Protein AF-A0A7S1WBB2-F1 (afdb_monomer_lite)

Secondary structure (DSSP, 8-state):
-----TTS--EEEEEE-TTT--EEEEEEEEEEEEE-TTS--EEEEEEEEETTEEEEEEE-GGGEEETT-SSBGGGSPPP-------------------------

Foldseek 3Di:
DDPPVLPFQQKWFWDADPVVRDIDTFRWAFDDWDAPPVRPWTWTFTWTADPNDIDTDTGTQQGMDTVPDPHGNVPVDPPPPPPPPPDPPPDDDDDDDDDDDDDD

Organism: Alexandrium catenella (NCBI:txid2925)

Sequence (104 aa):
DGCLDSQCPRIEVFVRDDETGQEAWVPAIPQARITDRRGRHTHLCAKYRWHGEFYVEDFGPERVRLFGQDNPVSSMRPPAVATEQRGSSAAADGGDGGPTANEG

St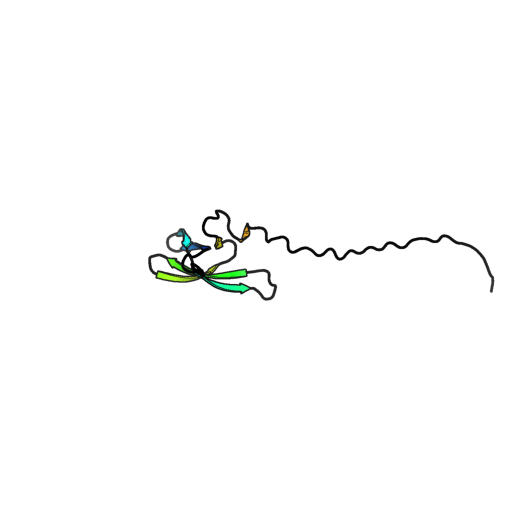ructure (mmCIF, N/CA/C/O backbone):
data_AF-A0A7S1WBB2-F1
#
_entry.id   AF-A0A7S1WBB2-F1
#
loop_
_atom_site.group_PDB
_atom_site.id
_atom_site.type_symbol
_atom_site.label_atom_id
_atom_site.label_alt_id
_atom_site.label_comp_id
_atom_site.label_asym_id
_atom_site.label_entity_id
_atom_site.label_seq_id
_atom_site.pdbx_PDB_ins_code
_atom_site.Cartn_x
_atom_site.Cartn_y
_atom_site.Cartn_z
_atom_site.occupancy
_atom_site.B_iso_or_equiv
_atom_site.auth_seq_id
_atom_site.auth_comp_id
_atom_site.auth_asym_id
_atom_site.auth_atom_id
_atom_site.pdbx_PDB_model_num
ATOM 1 N N . ASP A 1 1 ? 8.206 -28.951 -0.069 1.00 40.56 1 ASP A N 1
ATOM 2 C CA . ASP A 1 1 ? 7.602 -28.130 0.985 1.00 40.56 1 ASP A CA 1
ATOM 3 C C . ASP A 1 1 ? 7.429 -26.729 0.425 1.00 40.56 1 ASP A C 1
ATOM 5 O O . ASP A 1 1 ? 8.418 -26.096 0.083 1.00 40.56 1 ASP A O 1
ATOM 9 N N . GLY A 1 2 ? 6.196 -26.354 0.094 1.00 48.22 2 GLY A N 1
ATOM 10 C CA . GLY A 1 2 ? 5.887 -25.201 -0.756 1.00 48.22 2 GLY A CA 1
ATOM 11 C C . GLY A 1 2 ? 4.743 -24.386 -0.179 1.00 48.22 2 GLY A C 1
ATOM 12 O O . GLY A 1 2 ? 3.835 -24.004 -0.910 1.00 48.22 2 GLY A O 1
ATOM 13 N N . CYS A 1 3 ? 4.758 -24.162 1.133 1.00 40.19 3 CYS A N 1
ATOM 14 C CA . CYS A 1 3 ? 3.878 -23.182 1.753 1.00 40.19 3 CYS A CA 1
ATOM 15 C C . CYS A 1 3 ? 4.425 -21.783 1.456 1.00 40.19 3 CYS A C 1
ATOM 17 O O . CYS A 1 3 ? 5.154 -21.181 2.239 1.00 40.19 3 CYS A O 1
ATOM 19 N N . LEU A 1 4 ? 4.083 -21.258 0.281 1.00 45.91 4 LEU A N 1
ATOM 20 C CA . LEU A 1 4 ? 4.019 -19.817 0.092 1.00 45.91 4 LEU A CA 1
ATOM 21 C C . LEU A 1 4 ? 2.801 -19.342 0.881 1.00 45.91 4 LEU A C 1
ATOM 23 O O . LEU A 1 4 ? 1.710 -19.251 0.317 1.00 45.91 4 LEU A O 1
ATOM 27 N N . ASP A 1 5 ? 2.991 -19.080 2.177 1.00 46.06 5 ASP A N 1
ATOM 28 C CA . ASP A 1 5 ? 2.092 -18.292 3.023 1.00 46.06 5 ASP A CA 1
ATOM 29 C C . ASP A 1 5 ? 1.835 -16.938 2.347 1.00 46.06 5 ASP A C 1
ATOM 31 O O . ASP A 1 5 ? 2.452 -15.908 2.618 1.00 46.06 5 ASP A O 1
ATOM 35 N N . SER A 1 6 ? 0.922 -16.974 1.386 1.00 46.47 6 SER A N 1
ATOM 36 C CA . SER A 1 6 ? 0.427 -15.850 0.602 1.00 46.47 6 SER A CA 1
ATOM 37 C C . SER A 1 6 ? -0.692 -15.133 1.362 1.00 46.47 6 SER A C 1
ATOM 39 O O . SER A 1 6 ? -1.372 -14.276 0.810 1.00 46.47 6 SER A O 1
ATOM 41 N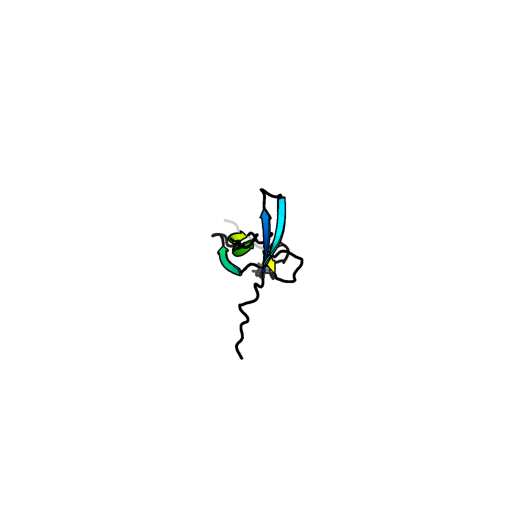 N . GLN A 1 7 ? -0.903 -15.502 2.631 1.00 50.94 7 GLN A N 1
ATOM 42 C CA . GLN A 1 7 ? -1.993 -15.021 3.473 1.00 50.94 7 GLN A CA 1
ATOM 43 C C . GLN A 1 7 ? -1.577 -13.930 4.464 1.00 50.94 7 GLN A C 1
ATOM 45 O O . GLN A 1 7 ? -2.449 -13.332 5.088 1.00 50.94 7 GLN A O 1
ATOM 50 N N . CYS A 1 8 ? -0.286 -13.603 4.569 1.00 53.72 8 CYS A N 1
ATOM 51 C CA . CYS A 1 8 ? 0.156 -12.441 5.337 1.00 53.72 8 CYS A CA 1
ATOM 52 C C . CYS A 1 8 ? 0.312 -11.240 4.393 1.00 53.72 8 CYS A C 1
ATOM 54 O O . CYS A 1 8 ? 1.230 -11.259 3.565 1.00 53.72 8 CYS A O 1
ATOM 56 N N . PRO A 1 9 ? -0.539 -10.197 4.477 1.00 60.28 9 PRO A N 1
ATOM 57 C CA . PRO A 1 9 ? -0.298 -8.954 3.754 1.00 60.28 9 PRO A CA 1
ATOM 58 C C . PRO A 1 9 ? 1.058 -8.402 4.205 1.00 60.28 9 PRO A C 1
ATOM 60 O O . PRO A 1 9 ? 1.214 -7.927 5.324 1.00 60.28 9 PRO A O 1
ATOM 63 N N . ARG A 1 10 ? 2.076 -8.522 3.346 1.00 77.50 10 ARG A N 1
ATOM 64 C CA . ARG A 1 10 ? 3.455 -8.104 3.664 1.00 77.50 10 ARG A CA 1
ATOM 65 C C . ARG A 1 10 ? 3.643 -6.588 3.616 1.00 77.50 10 ARG A C 1
ATOM 67 O O . ARG A 1 10 ? 4.773 -6.119 3.739 1.00 77.50 10 ARG A O 1
ATOM 74 N N . ILE A 1 11 ? 2.565 -5.837 3.406 1.00 87.56 11 ILE A N 1
ATOM 75 C CA . ILE A 1 11 ? 2.580 -4.385 3.304 1.00 87.56 11 ILE A CA 1
ATOM 76 C C . ILE A 1 11 ? 1.513 -3.772 4.200 1.00 87.56 11 ILE A C 1
ATOM 78 O O . ILE A 1 11 ? 0.444 -4.347 4.426 1.00 87.56 11 ILE A O 1
ATOM 82 N N . GLU A 1 12 ? 1.802 -2.560 4.636 1.00 91.06 12 GLU A N 1
ATOM 83 C CA . GLU A 1 12 ? 0.838 -1.663 5.246 1.00 91.06 12 GLU A CA 1
ATOM 84 C C . GLU A 1 12 ? 0.746 -0.403 4.392 1.00 91.06 12 GLU A C 1
ATOM 86 O O . GLU A 1 12 ? 1.750 0.080 3.856 1.00 91.06 12 GLU A O 1
ATOM 91 N N . VAL A 1 13 ? -0.470 0.114 4.261 1.00 90.62 13 VAL A N 1
ATOM 92 C CA . VAL A 1 13 ? -0.750 1.352 3.538 1.00 90.62 13 VAL A CA 1
ATOM 93 C C . VAL A 1 13 ? -1.257 2.407 4.501 1.00 90.62 13 VAL A C 1
ATOM 95 O O . VAL A 1 13 ? -2.004 2.105 5.432 1.00 90.62 13 VAL A O 1
ATOM 98 N N . PHE A 1 14 ? -0.819 3.641 4.290 1.00 91.69 14 PHE A N 1
ATOM 99 C CA . PHE A 1 14 ? -1.223 4.781 5.092 1.00 91.69 14 PHE A CA 1
ATOM 100 C C . PHE A 1 14 ? -2.511 5.378 4.532 1.00 91.69 14 PHE A C 1
ATOM 102 O O . PHE A 1 14 ? -2.528 5.971 3.444 1.00 91.69 14 PHE A O 1
ATOM 109 N N . VAL A 1 15 ? -3.591 5.206 5.285 1.00 91.44 15 VAL A N 1
ATOM 110 C CA . VAL A 1 15 ? -4.921 5.719 4.958 1.00 91.44 15 VAL A CA 1
ATOM 111 C C . VAL A 1 15 ? -5.187 6.922 5.842 1.00 91.44 15 VAL A C 1
ATOM 113 O O . VAL A 1 15 ? -4.963 6.865 7.051 1.00 91.44 15 VAL A O 1
ATOM 116 N N . ARG A 1 16 ? -5.652 8.002 5.218 1.00 90.81 16 ARG A N 1
ATOM 117 C CA . ARG A 1 16 ? -6.112 9.209 5.889 1.00 90.81 16 ARG A CA 1
ATOM 118 C C . ARG A 1 16 ? -7.544 9.454 5.449 1.00 90.81 16 ARG A C 1
ATOM 120 O O . ARG A 1 16 ? -7.814 9.525 4.257 1.00 90.81 16 ARG A O 1
ATOM 127 N N . ASP A 1 17 ? -8.430 9.545 6.419 1.00 87.25 17 ASP A N 1
ATOM 128 C CA . ASP A 1 17 ? -9.829 9.868 6.230 1.00 87.25 17 ASP A CA 1
ATOM 129 C C . ASP A 1 17 ? -9.995 11.377 6.440 1.00 87.25 17 ASP A C 1
ATOM 131 O O . ASP A 1 17 ? -9.847 11.882 7.553 1.00 87.25 17 ASP A O 1
ATOM 135 N N . ASP A 1 18 ? -10.213 12.124 5.358 1.00 86.50 18 ASP A N 1
ATOM 136 C CA . ASP A 1 18 ? -10.341 13.586 5.415 1.00 86.50 18 ASP A CA 1
ATOM 137 C C . ASP A 1 18 ? -11.643 14.047 6.095 1.00 86.50 18 ASP A C 1
ATOM 139 O O . ASP A 1 18 ? -11.702 15.171 6.594 1.00 86.50 18 ASP A O 1
ATOM 143 N N . GLU A 1 19 ? -12.672 13.193 6.161 1.00 87.44 19 GLU A N 1
ATOM 144 C CA . GLU A 1 19 ? -13.962 13.520 6.784 1.00 87.44 19 GLU A CA 1
ATOM 145 C C . GLU A 1 19 ? -13.890 13.466 8.318 1.00 87.44 19 GLU A C 1
ATOM 147 O O . GLU A 1 19 ? -14.393 14.352 9.010 1.00 87.44 19 GLU A O 1
ATOM 152 N N . THR A 1 20 ? -13.242 12.438 8.860 1.00 87.31 20 THR A N 1
ATOM 153 C CA . THR A 1 20 ? -13.085 12.208 10.305 1.00 87.31 20 THR A CA 1
ATOM 154 C C . THR A 1 20 ? -11.750 12.716 10.850 1.00 87.31 20 THR A C 1
ATOM 156 O O . THR A 1 20 ? -11.593 12.852 12.065 1.00 87.31 20 THR A O 1
ATOM 159 N N . GLY A 1 21 ? -10.778 12.987 9.975 1.00 89.38 21 GLY A N 1
ATOM 160 C CA . GLY A 1 21 ? -9.403 13.331 10.336 1.00 89.38 21 GLY A CA 1
ATOM 161 C C . GLY A 1 21 ? -8.586 12.148 10.864 1.00 89.38 21 GLY A C 1
ATOM 162 O O . GLY A 1 21 ? -7.516 12.363 11.432 1.00 89.38 21 GLY A O 1
ATOM 163 N N . GLN A 1 22 ? -9.077 10.912 10.730 1.00 91.12 22 GLN A N 1
ATOM 164 C CA . GLN A 1 22 ? -8.381 9.723 11.213 1.00 91.12 22 GLN A CA 1
ATOM 165 C C . GLN A 1 22 ? -7.290 9.287 10.239 1.00 91.12 22 GLN A C 1
ATOM 167 O O . GLN A 1 22 ? -7.489 9.244 9.029 1.00 91.12 22 GLN A O 1
ATOM 172 N N . GLU A 1 23 ? -6.138 8.902 10.774 1.00 92.56 23 GLU A N 1
ATOM 173 C CA . GLU A 1 23 ? -5.034 8.356 9.995 1.00 92.56 23 GLU A CA 1
ATOM 174 C C . GLU A 1 23 ? -4.510 7.077 10.643 1.00 92.56 23 GLU A C 1
ATOM 176 O O . GLU A 1 23 ? -4.340 7.004 11.862 1.00 92.56 23 GLU A O 1
ATOM 181 N N . ALA A 1 24 ? -4.277 6.044 9.836 1.00 90.94 24 ALA A N 1
ATOM 182 C CA . ALA A 1 24 ? -3.647 4.825 10.319 1.00 90.94 24 ALA A CA 1
ATOM 183 C C . ALA A 1 24 ? -2.956 4.043 9.202 1.00 90.94 24 ALA A C 1
ATOM 185 O O . ALA A 1 24 ? -3.353 4.050 8.035 1.00 90.94 24 ALA A O 1
ATOM 186 N N . TRP A 1 25 ? -1.923 3.310 9.607 1.00 91.00 25 TRP A N 1
ATOM 187 C CA . TRP A 1 25 ? -1.332 2.255 8.800 1.00 91.00 25 TRP A CA 1
ATOM 188 C C . TRP A 1 25 ? -2.199 1.013 8.914 1.00 91.00 25 TRP A C 1
ATOM 190 O O . TRP A 1 25 ? -2.409 0.498 10.013 1.00 91.00 25 TRP A O 1
ATOM 200 N N . VAL A 1 26 ? -2.710 0.542 7.783 1.00 90.56 26 VAL A N 1
ATOM 201 C CA . VAL A 1 26 ? -3.559 -0.646 7.739 1.00 9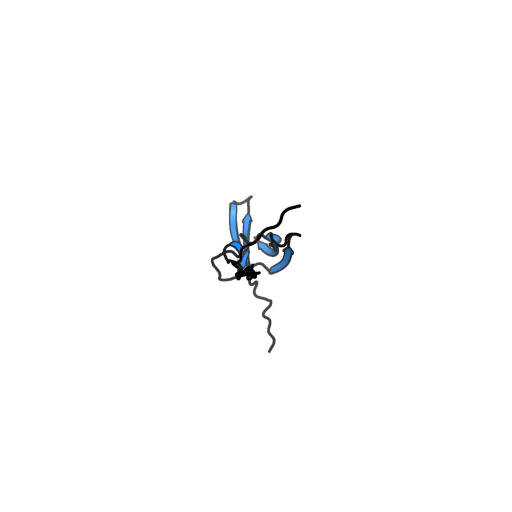0.56 26 VAL A CA 1
ATOM 202 C C . VAL A 1 26 ? -2.958 -1.718 6.847 1.00 90.56 26 VAL A C 1
ATOM 204 O O . VAL A 1 26 ? -2.378 -1.405 5.803 1.00 90.56 26 VAL A O 1
ATOM 207 N N . PRO A 1 27 ? -3.094 -2.998 7.228 1.00 90.62 27 PRO A N 1
ATOM 208 C CA . PRO A 1 27 ? -2.641 -4.096 6.394 1.00 90.62 27 PRO A CA 1
ATOM 209 C C . PRO A 1 27 ? -3.405 -4.094 5.069 1.00 90.62 27 PRO A C 1
ATOM 211 O O . PRO A 1 27 ? -4.637 -4.006 5.043 1.00 90.62 27 PRO A O 1
ATOM 214 N N . ALA A 1 28 ? -2.667 -4.222 3.969 1.00 90.00 28 ALA A N 1
ATOM 215 C CA . ALA A 1 28 ? -3.240 -4.219 2.631 1.00 90.00 28 ALA A CA 1
ATOM 216 C C . ALA A 1 28 ? -2.697 -5.355 1.769 1.00 90.00 28 ALA A C 1
ATOM 218 O O . ALA A 1 28 ? -1.569 -5.820 1.921 1.00 90.00 28 ALA A O 1
ATOM 219 N N . ILE A 1 29 ? -3.518 -5.793 0.824 1.00 89.31 29 ILE A N 1
ATOM 220 C CA . ILE A 1 29 ? -3.184 -6.823 -0.148 1.00 89.31 29 ILE A CA 1
ATOM 221 C C . ILE A 1 29 ? -2.796 -6.117 -1.453 1.00 89.31 29 ILE A C 1
ATOM 223 O O . ILE A 1 29 ? -3.669 -5.504 -2.078 1.00 89.31 29 ILE A O 1
ATOM 227 N N . PRO A 1 30 ? -1.527 -6.188 -1.892 1.00 87.75 30 PRO A N 1
ATOM 228 C CA . PRO A 1 30 ? -1.109 -5.586 -3.153 1.00 87.75 30 PRO A CA 1
ATOM 229 C C . PRO A 1 30 ? -1.847 -6.243 -4.323 1.00 87.75 30 PRO A C 1
ATOM 231 O O . PRO A 1 30 ? -1.946 -7.466 -4.392 1.00 87.75 30 PRO A O 1
ATOM 234 N N . GLN A 1 31 ? -2.359 -5.425 -5.239 1.00 88.31 31 GLN A N 1
ATOM 235 C CA . GLN A 1 31 ? -3.075 -5.863 -6.440 1.00 88.31 31 GLN A CA 1
ATOM 236 C C . GLN A 1 31 ? -2.211 -5.675 -7.686 1.00 88.31 31 GLN A C 1
ATOM 238 O O . GLN A 1 31 ? -1.983 -6.619 -8.439 1.00 88.31 31 GLN A O 1
ATOM 243 N N . ALA A 1 32 ? -1.702 -4.459 -7.898 1.00 81.38 32 ALA A N 1
ATOM 244 C CA . ALA A 1 32 ? -0.942 -4.120 -9.093 1.00 81.38 32 ALA A CA 1
ATOM 245 C C . ALA A 1 32 ? 0.080 -3.018 -8.823 1.00 81.38 32 ALA A C 1
ATOM 247 O O . ALA A 1 32 ? -0.170 -2.082 -8.066 1.00 81.38 32 ALA A O 1
ATOM 248 N N . ARG A 1 33 ? 1.228 -3.104 -9.494 1.00 83.00 33 ARG A N 1
ATOM 249 C CA . ARG A 1 33 ? 2.245 -2.053 -9.495 1.00 83.00 33 ARG A CA 1
ATOM 250 C C . ARG A 1 33 ? 2.100 -1.224 -10.765 1.00 83.00 33 ARG A C 1
ATOM 252 O O . ARG A 1 33 ? 2.362 -1.712 -11.862 1.00 83.00 33 ARG A O 1
ATOM 259 N N . ILE A 1 34 ? 1.712 0.032 -10.607 1.00 80.31 34 ILE A N 1
ATOM 260 C CA . ILE A 1 34 ? 1.552 0.986 -11.698 1.00 80.31 34 ILE A CA 1
ATOM 261 C C . ILE A 1 34 ? 2.866 1.744 -11.824 1.00 80.31 34 ILE A C 1
ATOM 263 O O . ILE A 1 34 ? 3.316 2.394 -10.884 1.00 80.31 34 ILE A O 1
ATOM 267 N N . THR A 1 35 ? 3.506 1.630 -12.982 1.00 78.12 35 THR A N 1
ATOM 268 C CA . THR A 1 35 ? 4.757 2.336 -13.266 1.00 78.12 35 THR A CA 1
ATOM 269 C C . THR A 1 35 ? 4.492 3.345 -14.374 1.00 78.12 35 THR A C 1
ATOM 271 O O . THR A 1 35 ? 3.987 2.971 -15.432 1.00 78.12 35 THR A O 1
ATOM 274 N N . ASP A 1 36 ? 4.818 4.617 -14.141 1.00 70.12 36 ASP A N 1
ATOM 275 C CA . ASP A 1 36 ? 4.728 5.644 -15.182 1.00 70.12 36 ASP A CA 1
ATOM 276 C C . ASP A 1 36 ? 5.642 5.314 -16.384 1.00 70.12 36 ASP A C 1
ATOM 278 O O . ASP A 1 36 ? 6.651 4.619 -16.233 1.00 70.12 36 ASP A O 1
ATOM 282 N N . ARG A 1 37 ? 5.347 5.852 -17.580 1.00 67.94 37 ARG A N 1
ATOM 283 C CA . ARG A 1 37 ? 6.150 5.647 -18.809 1.00 67.94 37 ARG A CA 1
ATOM 284 C C . ARG A 1 37 ? 7.633 5.986 -18.635 1.00 67.94 37 ARG A C 1
ATOM 286 O O . ARG A 1 37 ? 8.466 5.495 -19.391 1.00 67.94 37 ARG A O 1
ATOM 293 N N . ARG A 1 38 ? 7.974 6.831 -17.657 1.00 64.75 38 ARG A N 1
ATOM 294 C CA . ARG A 1 38 ? 9.356 7.203 -17.319 1.00 64.75 38 ARG A CA 1
ATOM 295 C C . ARG A 1 38 ? 10.010 6.325 -16.248 1.00 64.75 38 ARG A C 1
ATOM 297 O O . ARG A 1 38 ? 11.126 6.644 -15.845 1.00 64.75 38 ARG A O 1
ATOM 304 N N . GLY A 1 39 ? 9.335 5.288 -15.748 1.00 62.25 39 GLY A N 1
ATOM 305 C CA . GLY A 1 39 ? 9.867 4.353 -14.749 1.00 62.25 39 GLY A CA 1
ATOM 306 C C . GLY A 1 39 ? 10.023 4.919 -13.332 1.00 62.25 39 GLY A C 1
ATOM 307 O O . GLY A 1 39 ? 10.554 4.232 -12.466 1.00 62.25 39 GLY A O 1
ATOM 308 N N . ARG A 1 40 ? 9.620 6.177 -13.097 1.00 59.50 40 ARG A N 1
ATOM 309 C CA . ARG A 1 40 ? 10.032 6.963 -11.917 1.00 59.50 40 ARG A CA 1
ATOM 310 C C . ARG A 1 40 ? 8.996 7.048 -10.802 1.00 59.50 40 ARG A C 1
ATOM 312 O O . ARG A 1 40 ? 9.377 7.025 -9.639 1.00 59.50 40 ARG A O 1
ATOM 319 N N . HIS A 1 41 ? 7.713 7.115 -11.142 1.00 63.19 41 HIS A N 1
ATOM 320 C CA . HIS A 1 41 ? 6.630 7.165 -10.162 1.00 63.19 41 HIS A CA 1
ATOM 321 C C . HIS A 1 41 ? 5.954 5.801 -10.152 1.00 63.19 41 HIS A C 1
ATOM 323 O O . HIS A 1 41 ? 5.310 5.404 -11.124 1.00 63.19 41 HIS A O 1
ATOM 329 N N . THR A 1 42 ? 6.220 5.045 -9.090 1.00 73.94 42 THR A N 1
ATOM 330 C CA . THR A 1 42 ? 5.635 3.723 -8.882 1.00 73.94 42 THR A CA 1
ATOM 331 C C . THR A 1 42 ? 4.497 3.879 -7.887 1.00 73.94 42 THR A C 1
ATOM 333 O O . THR A 1 42 ? 4.758 4.080 -6.705 1.00 73.94 42 THR A O 1
ATOM 336 N N . HIS A 1 43 ? 3.257 3.798 -8.359 1.00 83.19 43 HIS A N 1
ATOM 337 C CA . HIS A 1 43 ? 2.087 3.694 -7.491 1.00 83.19 43 HIS A CA 1
ATOM 338 C C . HIS A 1 43 ? 1.783 2.213 -7.256 1.00 83.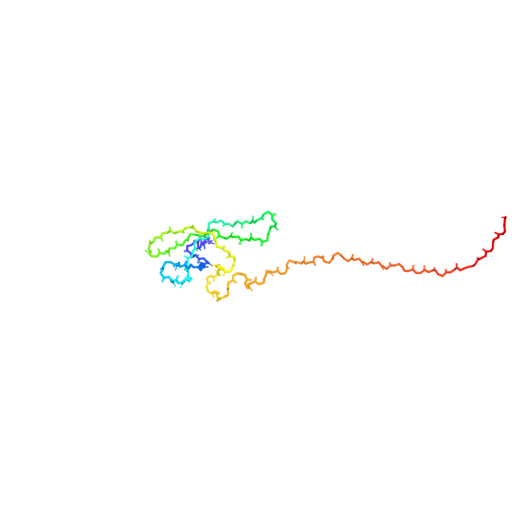19 43 HIS A C 1
ATOM 340 O O . HIS A 1 43 ? 1.916 1.382 -8.160 1.00 83.19 43 HIS A O 1
ATOM 346 N N . LEU A 1 44 ? 1.384 1.863 -6.040 1.00 87.00 44 LEU A N 1
ATOM 347 C CA . LEU A 1 44 ? 0.946 0.524 -5.684 1.00 87.00 44 LEU A CA 1
ATOM 348 C C . LEU A 1 44 ? -0.562 0.538 -5.479 1.00 87.00 44 LEU A C 1
ATOM 350 O O . LEU A 1 44 ? -1.058 1.110 -4.516 1.00 87.00 44 LEU A O 1
ATOM 354 N N . CYS A 1 45 ? -1.287 -0.129 -6.366 1.00 89.19 45 CYS A N 1
ATOM 355 C CA . CYS A 1 45 ? -2.692 -0.411 -6.149 1.00 89.19 45 CYS A CA 1
ATOM 356 C C . CYS A 1 45 ? -2.799 -1.523 -5.104 1.00 89.19 45 CYS A C 1
ATOM 358 O O . CYS A 1 45 ? -2.270 -2.623 -5.310 1.00 89.19 45 CYS A O 1
ATOM 360 N N . ALA A 1 46 ? -3.452 -1.237 -3.981 1.00 90.50 46 ALA A N 1
ATOM 361 C CA . ALA A 1 46 ? -3.614 -2.183 -2.887 1.00 90.50 46 ALA A CA 1
ATOM 362 C C . ALA A 1 46 ? -5.049 -2.174 -2.357 1.00 90.50 46 ALA A C 1
ATOM 364 O O . ALA A 1 46 ? -5.714 -1.140 -2.312 1.00 90.50 46 ALA A O 1
ATOM 365 N N . LYS A 1 47 ? -5.516 -3.354 -1.946 1.00 92.00 47 LYS A N 1
ATOM 366 C CA . LYS A 1 47 ? -6.818 -3.551 -1.312 1.00 92.00 47 LYS A CA 1
ATOM 367 C C . LYS A 1 47 ? -6.651 -3.577 0.202 1.00 92.00 47 LYS A C 1
ATOM 369 O O . LYS A 1 47 ? -5.930 -4.435 0.705 1.00 92.00 47 LYS A O 1
ATOM 374 N N . TYR A 1 48 ? -7.330 -2.703 0.930 1.00 91.50 48 TYR A N 1
ATOM 375 C CA . TYR A 1 48 ? -7.258 -2.620 2.392 1.00 91.50 48 TYR A CA 1
ATOM 376 C C . TYR A 1 48 ? -8.651 -2.687 3.017 1.00 91.50 48 TYR A C 1
ATOM 378 O O . TYR A 1 48 ? -9.661 -2.537 2.326 1.00 91.50 48 TYR A O 1
ATOM 386 N N . ARG A 1 49 ? -8.705 -2.963 4.325 1.00 92.06 49 ARG A N 1
ATOM 387 C CA . ARG A 1 49 ? -9.954 -2.964 5.094 1.00 92.06 49 ARG A CA 1
ATOM 388 C C . ARG A 1 49 ? -9.999 -1.747 6.011 1.00 92.06 49 ARG A C 1
ATOM 390 O O . ARG A 1 49 ? -9.111 -1.596 6.845 1.00 92.06 49 ARG A O 1
ATOM 397 N N . TRP A 1 50 ? -11.040 -0.932 5.888 1.00 90.31 50 TRP A N 1
ATOM 398 C CA . TRP A 1 50 ? -11.258 0.284 6.679 1.00 90.31 50 TRP A CA 1
ATOM 399 C C . TRP A 1 50 ? -12.713 0.325 7.145 1.00 90.31 50 TRP A C 1
ATOM 401 O O . TRP A 1 50 ? -13.605 -0.011 6.377 1.00 90.31 50 TRP A O 1
ATOM 411 N N . HIS A 1 51 ? -12.957 0.595 8.429 1.00 87.75 51 HIS A N 1
ATOM 412 C CA . HIS A 1 51 ? -14.294 0.512 9.053 1.00 87.75 51 HIS A CA 1
ATOM 413 C C . HIS A 1 51 ? -15.121 -0.756 8.726 1.00 87.75 51 HIS A C 1
ATOM 415 O O . HIS A 1 51 ? -16.344 -0.745 8.776 1.00 87.75 51 HIS A O 1
ATOM 421 N N . GLY A 1 52 ? -14.459 -1.883 8.432 1.00 88.19 52 GLY A N 1
ATOM 422 C CA . GLY A 1 52 ? -15.119 -3.151 8.093 1.00 88.19 52 GLY A CA 1
ATOM 423 C C . GLY A 1 52 ? -15.415 -3.352 6.604 1.00 88.19 52 GLY A C 1
ATOM 424 O O . GLY A 1 52 ? -15.725 -4.476 6.214 1.00 88.19 52 GLY A O 1
ATOM 425 N N . GLU A 1 53 ? -15.225 -2.331 5.771 1.00 91.19 53 GLU A N 1
ATOM 426 C CA . GLU A 1 53 ? -15.389 -2.401 4.319 1.00 91.19 53 GLU A CA 1
ATOM 427 C C . GLU A 1 53 ? -14.045 -2.523 3.594 1.00 91.19 53 GLU A C 1
ATOM 429 O O . GLU A 1 53 ? -12.982 -2.226 4.146 1.00 91.19 53 GLU A O 1
ATOM 434 N N . PHE A 1 54 ? -14.084 -3.018 2.355 1.00 90.75 54 PHE A N 1
ATOM 435 C CA . PHE A 1 54 ? -12.895 -3.179 1.526 1.00 90.75 54 PHE A CA 1
ATOM 436 C C . PHE A 1 54 ? -12.786 -2.067 0.492 1.00 90.75 54 PHE A C 1
ATOM 438 O O . PHE A 1 54 ? -13.669 -1.911 -0.347 1.00 90.75 54 PHE A O 1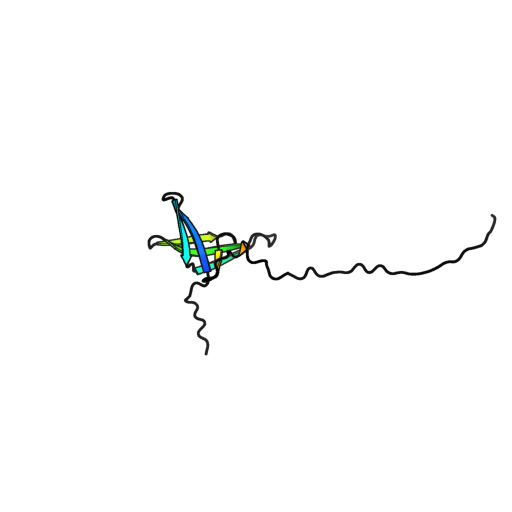
ATOM 445 N N . TYR A 1 55 ? -11.638 -1.403 0.481 1.00 91.44 55 TYR A N 1
ATOM 446 C CA . TYR A 1 55 ? -11.323 -0.321 -0.442 1.00 91.44 55 TYR A CA 1
ATOM 447 C C . TYR A 1 55 ? -10.119 -0.695 -1.296 1.00 91.44 55 TYR A C 1
ATOM 449 O O . TYR A 1 55 ? -9.274 -1.495 -0.886 1.00 91.44 55 TYR A O 1
ATOM 457 N N . VAL A 1 56 ? -10.057 -0.132 -2.499 1.00 92.31 56 VAL A N 1
ATOM 458 C CA . VAL A 1 56 ? -8.930 -0.274 -3.421 1.00 92.31 56 VAL A CA 1
ATOM 459 C C . VAL A 1 56 ? -8.505 1.126 -3.828 1.00 92.31 56 VAL A C 1
ATOM 461 O O . VAL A 1 56 ? -9.289 1.849 -4.433 1.00 92.31 56 VAL A O 1
ATOM 464 N N . GLU A 1 57 ? -7.273 1.485 -3.493 1.00 90.75 57 GLU A N 1
ATOM 465 C CA . GLU A 1 57 ? -6.691 2.795 -3.786 1.00 90.75 57 GLU A CA 1
ATOM 466 C C . GLU A 1 57 ? -5.260 2.608 -4.308 1.00 90.75 57 GLU A C 1
ATOM 468 O O . GLU A 1 57 ? -4.605 1.587 -4.051 1.00 90.75 57 GLU A O 1
ATOM 473 N N . ASP A 1 58 ? -4.786 3.569 -5.095 1.00 91.00 58 ASP A N 1
ATOM 474 C CA . ASP A 1 58 ? -3.390 3.678 -5.483 1.00 91.00 58 ASP A CA 1
ATOM 475 C C . ASP A 1 58 ? -2.587 4.474 -4.447 1.00 91.00 58 ASP A C 1
ATOM 477 O O . ASP A 1 58 ? -2.848 5.633 -4.140 1.00 91.00 58 ASP A O 1
ATOM 481 N N . PHE A 1 59 ? -1.559 3.833 -3.903 1.00 88.50 59 PHE A N 1
ATOM 482 C CA . PHE A 1 59 ? -0.695 4.421 -2.894 1.00 88.50 59 PHE A CA 1
ATOM 483 C C . PHE A 1 59 ? 0.665 4.761 -3.496 1.00 88.50 59 PHE A C 1
ATOM 485 O O . PHE A 1 59 ? 1.311 3.923 -4.132 1.00 88.50 59 PHE A O 1
ATOM 492 N N . GLY A 1 60 ? 1.121 5.992 -3.270 1.00 87.25 60 GLY A N 1
ATOM 493 C CA . GLY A 1 60 ? 2.501 6.385 -3.543 1.00 87.25 60 GLY A CA 1
ATOM 494 C C . GLY A 1 60 ? 3.491 5.671 -2.610 1.00 87.25 60 GLY A C 1
ATOM 495 O O . GLY A 1 60 ? 3.100 5.171 -1.553 1.00 87.25 60 GLY A O 1
ATOM 496 N N . PRO A 1 61 ? 4.789 5.636 -2.951 1.00 83.56 61 PRO A N 1
ATOM 497 C CA . PRO A 1 61 ? 5.811 4.963 -2.146 1.00 83.56 61 PRO A CA 1
ATOM 498 C C . PRO A 1 61 ? 5.985 5.579 -0.748 1.00 83.56 61 PRO A C 1
ATOM 500 O O . PRO A 1 61 ? 6.519 4.921 0.143 1.00 83.56 61 PRO A O 1
ATOM 503 N N . GLU A 1 62 ? 5.547 6.824 -0.532 1.00 86.06 62 GLU A N 1
ATOM 504 C CA . GLU A 1 62 ? 5.517 7.455 0.795 1.00 86.06 62 GLU A CA 1
ATOM 505 C C . GLU A 1 62 ? 4.404 6.914 1.708 1.00 86.06 62 GLU A C 1
ATOM 507 O O . GLU A 1 62 ? 4.528 6.968 2.928 1.00 86.06 62 GLU A O 1
ATOM 512 N N . ARG A 1 63 ? 3.339 6.350 1.126 1.00 88.69 63 ARG A N 1
ATOM 513 C CA . ARG A 1 63 ? 2.160 5.821 1.830 1.00 88.69 63 ARG A CA 1
ATOM 514 C C . ARG A 1 63 ? 2.151 4.295 1.889 1.00 88.69 63 ARG A C 1
ATOM 516 O O . ARG A 1 63 ? 1.136 3.705 2.240 1.00 88.69 63 ARG A O 1
ATOM 523 N N . VAL A 1 64 ? 3.259 3.649 1.536 1.00 88.06 64 VAL A N 1
ATOM 524 C CA . VAL A 1 64 ? 3.414 2.191 1.558 1.00 88.06 64 VAL A CA 1
ATOM 525 C C . VAL A 1 64 ? 4.649 1.841 2.368 1.00 88.06 64 VAL A C 1
ATOM 527 O O . VAL A 1 64 ? 5.722 2.401 2.143 1.00 88.06 64 VAL A O 1
ATOM 530 N N . ARG A 1 65 ? 4.526 0.869 3.269 1.00 86.94 65 ARG A N 1
ATOM 531 C CA . ARG A 1 65 ? 5.657 0.290 4.002 1.00 86.94 65 ARG A CA 1
ATOM 532 C C . ARG A 1 65 ? 5.553 -1.227 4.062 1.00 86.94 65 ARG A C 1
ATOM 534 O O . ARG A 1 65 ? 4.483 -1.798 3.852 1.00 86.94 65 ARG A O 1
ATOM 541 N N . LEU A 1 66 ? 6.677 -1.883 4.330 1.00 82.12 66 LEU A N 1
ATOM 542 C CA . LEU A 1 66 ? 6.700 -3.321 4.583 1.00 82.12 66 LEU A CA 1
ATOM 543 C C . LEU A 1 66 ? 6.234 -3.608 6.011 1.00 82.12 66 LEU A C 1
ATOM 545 O O . LEU A 1 66 ? 6.532 -2.850 6.931 1.00 82.12 66 LEU A O 1
ATOM 549 N N . PHE A 1 67 ? 5.526 -4.721 6.192 1.00 76.62 67 PHE A N 1
ATOM 550 C CA . PHE A 1 67 ? 5.046 -5.143 7.504 1.00 76.62 67 PHE A CA 1
ATOM 551 C C . PHE A 1 67 ? 6.224 -5.318 8.476 1.00 76.62 67 PHE A C 1
ATOM 553 O O . PHE A 1 67 ? 7.155 -6.077 8.199 1.00 76.62 67 PHE A O 1
ATOM 560 N N . GLY A 1 68 ? 6.185 -4.605 9.603 1.00 68.19 68 GLY A N 1
ATOM 561 C CA . GLY A 1 68 ? 7.252 -4.617 10.608 1.00 68.19 68 GLY A CA 1
ATOM 562 C C . GLY A 1 68 ? 8.439 -3.686 10.322 1.00 68.19 68 GLY A C 1
ATOM 563 O O . GLY A 1 68 ? 9.396 -3.705 11.091 1.00 68.19 68 GLY A O 1
ATOM 564 N N . GLN A 1 69 ? 8.392 -2.871 9.262 1.00 66.81 69 GLN A N 1
ATOM 565 C CA . GLN A 1 69 ? 9.302 -1.733 9.089 1.00 66.81 69 GLN A CA 1
ATOM 566 C C . GLN A 1 69 ? 8.624 -0.438 9.543 1.00 66.81 69 GLN A C 1
ATOM 568 O O . GLN A 1 69 ? 7.467 -0.183 9.217 1.00 66.81 69 GLN A O 1
ATOM 573 N N . ASP A 1 70 ? 9.359 0.399 10.271 1.00 68.62 70 ASP A N 1
ATOM 574 C CA . ASP A 1 70 ? 8.923 1.739 10.676 1.00 68.62 70 ASP A CA 1
ATOM 575 C C . ASP A 1 70 ? 9.032 2.763 9.535 1.00 68.62 70 ASP A C 1
ATOM 577 O O . ASP A 1 70 ? 8.280 3.739 9.508 1.00 68.62 70 ASP A O 1
ATOM 581 N N . ASN A 1 71 ? 9.895 2.500 8.548 1.00 69.00 71 ASN A N 1
ATOM 582 C CA . ASN A 1 71 ? 10.143 3.412 7.438 1.00 69.00 71 ASN A CA 1
ATOM 583 C C . ASN A 1 71 ? 9.289 3.104 6.194 1.00 69.00 71 ASN A C 1
ATOM 585 O O . ASN A 1 71 ? 9.203 1.946 5.770 1.00 69.00 71 ASN A O 1
ATOM 589 N N . PRO A 1 72 ? 8.708 4.134 5.544 1.00 65.94 72 PRO A N 1
ATOM 590 C CA . PRO A 1 72 ? 8.034 3.971 4.263 1.00 65.94 72 PRO A CA 1
ATOM 591 C C . PRO A 1 72 ? 9.026 3.573 3.165 1.00 65.94 72 PRO A C 1
ATOM 593 O O . PRO A 1 72 ? 10.218 3.889 3.225 1.00 65.94 72 PRO A O 1
ATOM 596 N N . VAL A 1 73 ? 8.524 2.923 2.113 1.00 62.59 73 VAL A N 1
ATOM 597 C CA . VAL A 1 73 ? 9.331 2.480 0.963 1.00 62.59 73 VAL A CA 1
ATOM 598 C C . VAL A 1 73 ? 10.070 3.652 0.316 1.00 62.59 73 VAL A C 1
ATOM 600 O O . VAL A 1 73 ? 11.200 3.479 -0.129 1.00 62.59 73 VAL A O 1
ATOM 603 N N . SER A 1 74 ? 9.497 4.860 0.327 1.00 58.28 74 SER A N 1
ATOM 604 C CA . SER A 1 74 ? 10.177 6.065 -0.171 1.00 58.28 74 SER A CA 1
ATOM 605 C C . SER A 1 74 ? 11.472 6.410 0.580 1.00 58.28 74 SER A C 1
ATOM 607 O O . SER A 1 74 ? 12.349 7.058 0.009 1.00 58.28 74 SER A O 1
ATOM 609 N N . SER A 1 75 ? 11.604 6.003 1.844 1.00 58.62 75 SER A N 1
ATOM 610 C CA . SER A 1 75 ? 12.816 6.193 2.653 1.00 58.62 75 SER A CA 1
ATOM 611 C C . SER A 1 75 ? 13.819 5.056 2.465 1.00 58.62 75 SER A C 1
ATOM 613 O O . SER A 1 75 ? 14.998 5.202 2.798 1.00 58.62 75 SER A O 1
ATOM 615 N N . MET A 1 76 ? 13.378 3.925 1.907 1.00 55.34 76 MET A N 1
ATOM 616 C CA . MET A 1 76 ? 14.258 2.830 1.537 1.00 55.34 76 MET A CA 1
ATOM 617 C C . MET A 1 76 ? 14.981 3.227 0.252 1.00 55.34 76 MET A C 1
ATOM 619 O O . MET A 1 76 ? 14.440 3.154 -0.851 1.00 55.34 76 MET A O 1
ATOM 623 N N . ARG A 1 77 ? 16.223 3.699 0.403 1.00 49.97 77 ARG A N 1
ATOM 624 C CA . ARG A 1 77 ? 17.106 3.995 -0.728 1.00 49.97 77 ARG A CA 1
ATOM 625 C C . ARG A 1 77 ? 17.079 2.777 -1.661 1.00 49.97 77 ARG A C 1
ATOM 627 O O . ARG A 1 77 ? 17.347 1.675 -1.172 1.00 49.97 77 ARG A O 1
ATOM 634 N N . PRO A 1 78 ? 16.747 2.924 -2.958 1.00 51.06 78 PRO A N 1
ATOM 635 C CA . PRO A 1 78 ? 16.791 1.785 -3.861 1.00 51.06 78 PRO A CA 1
ATOM 636 C C . PRO A 1 78 ? 18.188 1.154 -3.771 1.00 51.06 78 PRO A C 1
ATOM 638 O O . PRO A 1 78 ? 19.165 1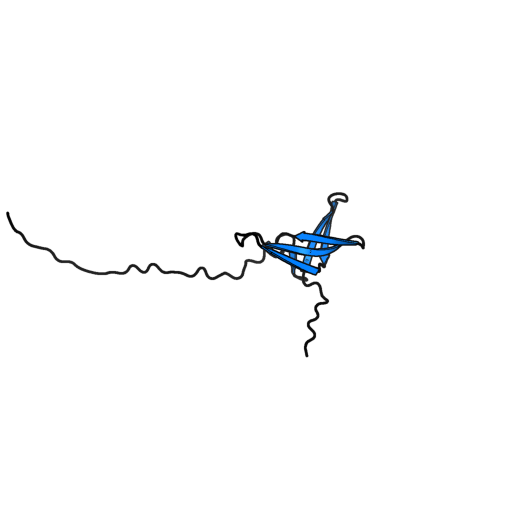.896 -3.570 1.00 51.06 78 PRO A O 1
ATOM 641 N N . PRO A 1 79 ? 18.320 -0.187 -3.882 1.00 41.84 79 PRO A N 1
ATOM 642 C CA . PRO A 1 79 ? 19.638 -0.784 -4.049 1.00 41.84 79 PRO A CA 1
ATOM 643 C C . PRO A 1 79 ? 20.283 -0.022 -5.196 1.00 41.84 79 PRO A C 1
ATOM 645 O O . PRO A 1 79 ? 19.625 0.182 -6.216 1.00 41.84 79 PRO A O 1
ATOM 648 N N . ALA A 1 80 ? 21.485 0.510 -4.967 1.00 46.66 80 ALA A N 1
ATOM 649 C CA . ALA A 1 80 ? 22.171 1.341 -5.938 1.00 46.66 80 ALA A CA 1
ATOM 650 C C . ALA A 1 80 ? 22.173 0.584 -7.268 1.00 46.66 80 ALA A C 1
ATOM 652 O O . ALA A 1 80 ? 22.933 -0.367 -7.437 1.00 46.66 80 ALA A O 1
ATOM 653 N N . VAL A 1 81 ? 21.270 0.956 -8.182 1.00 46.75 81 VAL A N 1
ATOM 654 C CA . VAL A 1 81 ? 21.390 0.558 -9.572 1.00 46.75 81 VAL A CA 1
ATOM 655 C C . VAL A 1 81 ? 22.741 1.117 -9.952 1.00 46.75 81 VAL A C 1
ATOM 657 O O . VAL A 1 81 ? 22.971 2.321 -9.829 1.00 46.75 81 VAL A O 1
ATOM 660 N N . ALA A 1 82 ? 23.673 0.205 -10.214 1.00 48.59 82 ALA A N 1
ATOM 661 C CA . ALA A 1 82 ? 25.028 0.536 -10.573 1.00 48.59 82 ALA A CA 1
ATOM 662 C C . ALA A 1 82 ? 24.941 1.580 -11.684 1.00 48.59 82 ALA A C 1
ATOM 664 O O . ALA A 1 82 ? 24.509 1.278 -12.796 1.00 48.59 82 ALA A O 1
ATOM 665 N N . THR A 1 83 ? 25.289 2.825 -11.358 1.00 47.66 83 THR A N 1
ATOM 666 C CA . THR A 1 83 ? 25.696 3.792 -12.365 1.00 47.66 83 THR A CA 1
ATOM 667 C C . THR A 1 83 ? 26.914 3.154 -12.997 1.00 47.66 83 THR A C 1
ATOM 669 O O . THR A 1 83 ? 28.011 3.200 -12.441 1.00 47.66 83 THR A O 1
ATOM 672 N N . GLU A 1 84 ? 26.675 2.438 -14.090 1.00 47.25 84 GLU A N 1
ATOM 673 C CA . GLU A 1 84 ? 27.702 1.850 -14.919 1.00 47.25 84 GLU A CA 1
ATOM 674 C C . GLU A 1 84 ? 28.637 2.997 -15.295 1.00 47.25 84 GLU A C 1
ATOM 676 O O . GLU A 1 84 ? 28.279 3.925 -16.025 1.00 47.25 84 GLU A O 1
ATOM 681 N N . GLN A 1 85 ? 29.826 2.977 -14.699 1.00 52.88 85 GLN A N 1
ATOM 682 C CA . GLN A 1 85 ? 30.933 3.797 -15.132 1.00 52.88 85 GLN A CA 1
ATOM 683 C C . GLN A 1 85 ? 31.277 3.346 -16.549 1.00 52.88 85 GLN A C 1
ATOM 685 O O . GLN A 1 85 ? 32.044 2.406 -16.743 1.00 52.88 85 GLN A O 1
ATOM 690 N N . ARG A 1 86 ? 30.728 4.015 -17.562 1.00 46.22 86 ARG A N 1
ATOM 691 C CA . ARG A 1 86 ? 31.391 4.044 -18.861 1.00 46.22 86 ARG A CA 1
ATOM 692 C C . ARG A 1 86 ? 32.483 5.092 -18.779 1.00 46.22 86 ARG A C 1
ATOM 694 O O . ARG A 1 86 ? 32.244 6.288 -18.915 1.00 46.22 86 ARG A O 1
ATOM 701 N N . GLY A 1 87 ? 33.670 4.592 -18.449 1.00 50.22 87 GLY A N 1
ATOM 702 C CA . GLY A 1 87 ? 34.904 5.348 -18.446 1.00 50.22 87 GLY A CA 1
ATOM 703 C C . GLY A 1 87 ? 35.147 6.011 -19.797 1.00 50.22 87 GLY A C 1
ATOM 704 O O . GLY A 1 87 ? 35.064 5.373 -20.844 1.00 50.22 87 GLY A O 1
ATOM 705 N N . SER A 1 88 ? 35.502 7.288 -19.746 1.00 49.41 88 SER A N 1
ATOM 706 C CA . SER A 1 88 ? 36.229 7.952 -20.821 1.00 49.41 88 SER A CA 1
ATOM 707 C C . SER A 1 88 ? 37.690 8.010 -20.400 1.00 49.41 88 SER A C 1
ATOM 709 O O . SER A 1 88 ? 38.176 9.018 -19.895 1.00 49.41 88 SER A O 1
ATOM 711 N N . SER A 1 89 ? 38.382 6.883 -20.557 1.00 54.47 89 SER A N 1
ATOM 712 C CA . SER A 1 89 ? 39.840 6.838 -20.542 1.00 54.47 89 SER A CA 1
ATOM 713 C C . SER A 1 89 ? 40.333 7.410 -21.870 1.00 54.47 89 SER A C 1
ATOM 715 O O . SER A 1 89 ? 40.416 6.694 -22.861 1.00 54.47 89 SER A O 1
ATOM 717 N N . ALA A 1 90 ? 40.629 8.707 -21.903 1.00 53.25 90 ALA A N 1
ATOM 718 C CA . ALA A 1 90 ? 41.429 9.304 -22.967 1.00 53.25 90 ALA A CA 1
ATOM 719 C C . ALA A 1 90 ? 42.856 9.480 -22.437 1.00 53.25 90 ALA A C 1
ATOM 721 O O . ALA A 1 90 ? 43.216 10.526 -21.904 1.00 53.25 90 ALA A O 1
ATOM 722 N N . ALA A 1 91 ? 43.638 8.406 -22.536 1.00 54.09 91 ALA A N 1
ATOM 723 C CA . ALA A 1 91 ? 45.089 8.449 -22.474 1.00 54.09 91 ALA A CA 1
ATOM 724 C C . ALA A 1 91 ? 45.617 8.189 -23.891 1.00 54.09 91 ALA A C 1
ATOM 726 O O . ALA A 1 91 ? 45.443 7.098 -24.426 1.00 54.09 91 ALA A O 1
ATOM 727 N N . ALA A 1 92 ? 46.214 9.214 -24.487 1.00 58.97 92 ALA A N 1
ATOM 728 C CA . ALA A 1 92 ? 47.216 9.140 -25.548 1.00 58.97 92 ALA A CA 1
ATOM 729 C C . ALA A 1 92 ? 48.016 10.448 -25.389 1.00 58.97 92 ALA A C 1
ATOM 731 O O . ALA A 1 92 ? 47.444 11.528 -25.510 1.00 58.97 92 ALA A O 1
ATOM 732 N N . ASP A 1 93 ? 49.175 10.442 -24.737 1.00 52.25 93 ASP A N 1
ATOM 733 C CA . ASP A 1 93 ? 50.455 9.863 -25.175 1.00 52.25 93 ASP A CA 1
ATOM 734 C C . ASP A 1 93 ? 51.081 10.649 -26.342 1.00 52.25 93 ASP A C 1
ATOM 736 O O . ASP A 1 93 ? 50.602 10.589 -27.467 1.00 52.25 93 ASP A O 1
ATOM 740 N N . GLY A 1 94 ? 52.128 11.414 -26.005 1.00 52.25 94 GLY A N 1
ATOM 741 C CA . GLY A 1 94 ? 53.441 11.315 -26.655 1.00 52.25 94 GLY A CA 1
ATOM 742 C C . GLY A 1 94 ? 53.670 11.907 -28.054 1.00 52.25 94 GLY A C 1
ATOM 743 O O . GLY A 1 94 ? 53.108 11.447 -29.039 1.00 52.25 94 GLY A O 1
ATOM 744 N N . GLY A 1 95 ? 54.650 12.819 -28.136 1.00 53.25 95 GLY A N 1
ATOM 745 C CA . GLY A 1 95 ? 55.409 13.186 -29.349 1.00 53.25 95 GLY A CA 1
ATOM 746 C C . GLY A 1 95 ? 55.314 14.684 -29.643 1.00 53.25 95 GLY A C 1
ATOM 747 O O . GLY A 1 95 ? 54.321 15.140 -30.193 1.00 53.25 95 GLY A O 1
ATOM 748 N N . ASP A 1 96 ? 56.199 15.566 -29.172 1.00 58.75 96 ASP A N 1
ATOM 749 C CA . ASP A 1 96 ? 57.656 15.659 -29.389 1.00 58.75 96 ASP A CA 1
ATOM 750 C C . ASP A 1 96 ? 58.098 15.443 -30.847 1.00 58.75 96 ASP A C 1
ATOM 752 O O . ASP A 1 96 ? 57.946 14.355 -31.397 1.00 58.75 96 ASP A O 1
ATOM 756 N N . GLY A 1 97 ? 58.654 16.504 -31.448 1.00 53.28 97 GLY A N 1
ATOM 757 C CA . GLY A 1 97 ? 59.308 16.470 -32.759 1.00 53.28 97 GLY A CA 1
ATOM 758 C C . GLY A 1 97 ? 59.008 17.674 -33.663 1.00 53.28 97 GLY A C 1
ATOM 759 O O . GLY A 1 97 ? 58.172 17.588 -34.557 1.00 53.28 97 GLY A O 1
ATOM 760 N N . GLY A 1 98 ? 59.733 18.788 -33.493 1.00 48.44 98 GLY A N 1
ATOM 761 C CA . GLY A 1 98 ? 60.093 19.635 -34.651 1.00 48.44 98 GLY A CA 1
ATOM 762 C C . GLY A 1 98 ? 61.200 18.953 -35.484 1.00 48.44 98 GLY A C 1
ATOM 763 O O . GLY A 1 98 ? 61.531 17.805 -35.190 1.00 48.44 98 GLY A O 1
ATOM 764 N N . PRO A 1 99 ? 61.901 19.622 -36.423 1.00 67.38 99 PRO A N 1
ATOM 765 C CA . PRO A 1 99 ? 61.623 20.849 -37.175 1.00 67.38 99 PRO A CA 1
ATOM 766 C C . PRO A 1 99 ? 61.648 20.605 -38.715 1.00 67.38 99 PRO A C 1
ATOM 768 O O . PRO A 1 99 ? 61.772 19.474 -39.177 1.00 67.38 99 PRO A O 1
ATOM 771 N N . THR A 1 100 ? 61.620 21.695 -39.495 1.00 54.16 100 THR A N 1
ATOM 772 C CA . THR A 1 100 ? 62.332 21.962 -40.777 1.00 54.16 100 THR A CA 1
ATOM 773 C C . THR A 1 100 ? 61.469 22.512 -41.921 1.00 54.16 100 THR A C 1
ATOM 775 O O . THR A 1 100 ? 60.263 22.310 -42.001 1.00 54.16 100 THR A O 1
ATOM 778 N N . ALA A 1 101 ? 62.147 23.328 -42.728 1.00 54.94 101 ALA A N 1
ATOM 779 C CA . ALA A 1 101 ? 61.682 24.280 -43.725 1.00 54.94 101 ALA A CA 1
ATOM 780 C C . ALA A 1 101 ? 61.171 23.648 -45.032 1.00 54.94 101 ALA A C 1
ATOM 782 O O . ALA A 1 101 ? 61.569 22.539 -45.371 1.00 54.94 101 ALA A O 1
ATOM 783 N N . ASN A 1 102 ? 60.404 24.402 -45.830 1.00 55.19 102 ASN A N 1
ATOM 784 C CA . ASN A 1 102 ? 60.933 24.928 -47.095 1.00 55.19 102 ASN A CA 1
ATOM 785 C C . ASN A 1 102 ? 59.969 25.867 -47.826 1.00 55.19 102 ASN A C 1
ATOM 787 O O . ASN A 1 102 ? 58.750 25.783 -47.710 1.00 55.19 102 ASN A O 1
ATOM 791 N N . GLU A 1 103 ? 60.620 26.758 -48.563 1.00 50.44 103 GLU A N 1
ATOM 792 C CA . GLU A 1 103 ? 60.129 27.794 -49.460 1.00 50.44 103 GLU A CA 1
ATOM 793 C C . GLU A 1 103 ? 59.314 27.263 -50.651 1.00 50.44 103 GLU A C 1
ATOM 795 O O . GLU A 1 103 ? 59.494 26.126 -51.097 1.00 50.44 103 GLU A O 1
ATOM 800 N N . GLY A 1 104 ? 58.480 28.152 -51.197 1.00 49.50 104 GLY A N 1
ATOM 801 C CA . GLY A 1 104 ? 57.788 28.040 -52.481 1.00 49.50 104 GLY A CA 1
ATOM 802 C C . GLY A 1 104 ? 57.059 29.333 -52.809 1.00 49.50 104 GLY A C 1
ATOM 803 O O . GLY A 1 104 ? 56.031 29.585 -52.146 1.00 49.50 104 GLY A O 1
#

pLDDT: mean 71.22, std 17.74, range [40.19, 92.56]

Radius of gyration: 27.8 Å; chains: 1; bounding box: 78×56×64 Å